Protein AF-A0AAD9GWL4-F1 (afdb_monomer)

InterPro domains:
  IPR026721 Transmembrane protein 18 [PF14770] (23-116)

Radius of gyration: 18.06 Å; Cα contacts (8 Å, |Δi|>4): 70; chains: 1; bounding box: 31×52×41 Å

Foldseek 3Di:
DVVVVVVVVVVVCVVVVVVVVVVVVVDDCVQQLLVVLVVVLVVLLVLLVVCLVPVVSLVVSLVVLVVQLVCLQVCLVVCQVVVVVRGPDRQRDPVSVSSCVRPNVSSVVSSVVSVVD

Structure (mmCIF, N/CA/C/O backbone):
data_AF-A0AAD9GWL4-F1
#
_entry.id   AF-A0AAD9GWL4-F1
#
loop_
_atom_site.group_PDB
_atom_site.id
_atom_site.type_symbol
_atom_site.label_atom_id
_atom_site.label_alt_id
_atom_site.label_comp_id
_atom_site.label_asym_id
_atom_site.label_entity_id
_atom_site.label_seq_id
_atom_site.pdbx_PDB_ins_code
_atom_site.Cartn_x
_atom_site.Cartn_y
_atom_site.Cartn_z
_atom_site.occupancy
_atom_site.B_iso_or_equiv
_atom_site.auth_seq_id
_atom_site.auth_comp_id
_atom_site.auth_asym_id
_atom_site.auth_atom_id
_atom_site.pdbx_PDB_model_num
ATOM 1 N N . MET A 1 1 ? -3.294 36.932 -10.585 1.00 62.69 1 MET A N 1
ATOM 2 C CA . MET A 1 1 ? -2.714 35.710 -9.982 1.00 62.69 1 MET A CA 1
ATOM 3 C C . MET A 1 1 ? -3.569 34.480 -10.296 1.00 62.69 1 MET A C 1
ATOM 5 O O . MET A 1 1 ? -3.007 33.446 -10.626 1.00 62.69 1 MET A O 1
ATOM 9 N N . ASP A 1 2 ? -4.894 34.619 -10.364 1.00 71.88 2 ASP A N 1
ATOM 10 C CA . ASP A 1 2 ? -5.835 33.515 -10.642 1.00 71.88 2 ASP A CA 1
ATOM 11 C C . ASP A 1 2 ? -5.692 32.874 -12.037 1.00 71.88 2 ASP A C 1
ATOM 13 O O . ASP A 1 2 ? -5.798 31.658 -12.189 1.00 71.88 2 ASP A O 1
ATOM 17 N N . HIS A 1 3 ? -5.354 33.657 -13.068 1.00 75.81 3 HIS A N 1
ATOM 18 C CA . HIS A 1 3 ? -5.074 33.111 -14.405 1.00 75.81 3 HIS A CA 1
ATOM 19 C C . HIS A 1 3 ? -3.809 32.243 -14.455 1.00 75.81 3 HIS A C 1
ATOM 21 O O . HIS A 1 3 ? -3.796 31.229 -15.143 1.00 75.81 3 HIS A O 1
ATOM 27 N N . MET A 1 4 ? -2.769 32.595 -13.691 1.00 78.25 4 MET A N 1
ATOM 28 C CA . MET A 1 4 ? -1.544 31.791 -13.597 1.00 78.25 4 MET A CA 1
ATOM 29 C C . MET A 1 4 ? -1.803 30.499 -12.812 1.00 78.25 4 MET A C 1
ATOM 31 O O . MET A 1 4 ? -1.366 29.434 -13.232 1.00 78.25 4 MET A O 1
ATOM 35 N N . ALA A 1 5 ? -2.573 30.572 -11.718 1.00 82.25 5 ALA A N 1
ATOM 36 C CA . ALA A 1 5 ? -2.952 29.400 -10.928 1.00 82.25 5 ALA A CA 1
ATOM 37 C C . ALA A 1 5 ? -3.787 28.398 -11.745 1.00 82.25 5 ALA A C 1
ATOM 39 O O . ALA A 1 5 ? -3.462 27.216 -11.784 1.00 82.25 5 ALA A O 1
ATOM 40 N N . THR A 1 6 ? -4.799 28.872 -12.477 1.00 85.31 6 THR A N 1
ATOM 41 C CA . THR A 1 6 ? -5.655 28.017 -13.326 1.00 85.31 6 THR A CA 1
ATOM 42 C C . THR A 1 6 ? -4.939 27.461 -14.559 1.00 85.31 6 THR A C 1
ATOM 44 O O . THR A 1 6 ? -5.349 26.438 -15.111 1.00 85.31 6 THR A O 1
ATOM 47 N N . GLN A 1 7 ? -3.890 28.132 -15.038 1.00 84.50 7 GLN A N 1
ATOM 48 C CA . GLN A 1 7 ? -3.045 27.630 -16.120 1.00 84.50 7 GLN A CA 1
ATOM 49 C C . GLN A 1 7 ? -2.079 26.561 -15.598 1.00 84.50 7 GLN A C 1
ATOM 51 O O . GLN A 1 7 ? -2.002 25.479 -16.173 1.00 84.50 7 GLN A O 1
ATOM 56 N N . MET A 1 8 ? -1.456 26.804 -14.442 1.00 82.94 8 MET A N 1
ATOM 57 C CA . MET A 1 8 ? -0.596 25.832 -13.768 1.00 82.94 8 MET A CA 1
ATOM 58 C C . MET A 1 8 ? -1.371 24.575 -13.346 1.00 82.94 8 MET A C 1
ATOM 60 O O . MET A 1 8 ? -0.892 23.466 -13.551 1.00 82.94 8 MET A O 1
ATOM 64 N N . GLU A 1 9 ? -2.596 24.713 -12.836 1.00 85.12 9 GLU A N 1
ATOM 65 C CA . GLU A 1 9 ? -3.476 23.581 -12.513 1.00 85.12 9 GLU A CA 1
ATOM 66 C C . GLU A 1 9 ? -3.794 22.728 -13.749 1.00 85.12 9 GLU A C 1
ATOM 68 O O . GLU A 1 9 ? -3.717 21.500 -13.693 1.00 85.12 9 GLU A O 1
ATOM 73 N N . ARG A 1 10 ? -4.111 23.363 -14.885 1.00 85.06 10 ARG A N 1
ATOM 74 C CA . ARG A 1 10 ? -4.387 22.658 -16.145 1.00 85.06 10 ARG A CA 1
ATOM 75 C C . ARG A 1 10 ? -3.162 21.921 -16.673 1.00 85.06 10 ARG A C 1
ATOM 77 O O . ARG A 1 10 ? -3.296 20.768 -17.087 1.00 85.06 10 ARG A O 1
ATOM 84 N N . ASP A 1 11 ? -1.990 22.542 -16.602 1.00 85.38 11 ASP A N 1
ATOM 85 C CA . ASP A 1 11 ? -0.735 21.930 -17.035 1.00 85.38 11 ASP A CA 1
ATOM 86 C C . ASP A 1 11 ? -0.351 20.745 -16.145 1.00 85.38 11 ASP A C 1
ATOM 88 O O . ASP A 1 11 ? -0.020 19.675 -16.657 1.00 85.38 11 ASP A O 1
ATOM 92 N N . LEU A 1 12 ? -0.471 20.883 -14.820 1.00 83.69 12 LEU A N 1
ATOM 93 C CA . LEU A 1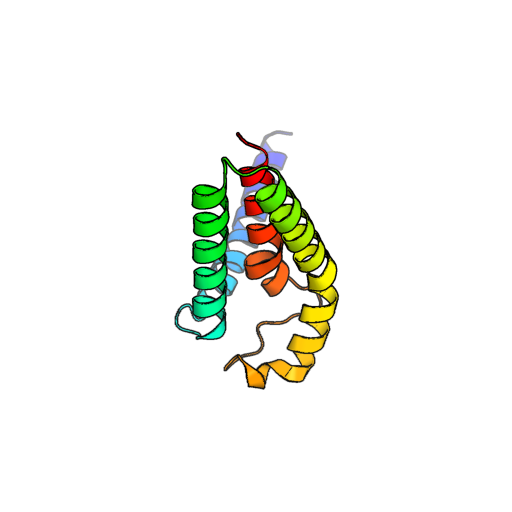 12 ? -0.254 19.781 -13.880 1.00 83.69 12 LEU A CA 1
ATOM 94 C C . LEU A 1 12 ? -1.261 18.656 -14.143 1.00 83.69 12 LEU A C 1
ATOM 96 O O . LEU A 1 12 ? -0.873 17.502 -14.305 1.00 83.69 12 LEU A O 1
ATOM 100 N N . ARG A 1 13 ? -2.552 18.972 -14.268 1.00 80.69 13 ARG A N 1
ATOM 101 C CA . ARG A 1 13 ? -3.597 17.974 -14.523 1.00 80.69 13 ARG A CA 1
ATOM 102 C C . ARG A 1 13 ? -3.350 17.215 -15.822 1.00 80.69 13 ARG A C 1
ATOM 104 O O . ARG A 1 13 ? -3.433 15.992 -15.826 1.00 80.69 13 ARG A O 1
ATOM 111 N N . SER A 1 14 ? -2.996 17.904 -16.903 1.00 84.12 14 SER A N 1
ATOM 112 C CA . SER A 1 14 ? -2.620 17.273 -18.173 1.00 84.12 14 SER A CA 1
ATOM 113 C C . SER A 1 14 ? -1.375 16.392 -18.013 1.00 84.12 14 SER A C 1
ATOM 115 O O . SER A 1 14 ? -1.364 15.228 -18.420 1.00 84.12 14 SER A O 1
ATOM 117 N N . LYS A 1 15 ? -0.344 16.901 -17.328 1.00 80.25 15 LYS A N 1
ATOM 118 C CA . LYS A 1 15 ? 0.931 16.200 -17.165 1.00 80.25 15 LYS A CA 1
ATOM 119 C C . LYS A 1 15 ? 0.860 14.983 -16.236 1.00 80.25 15 LYS A C 1
ATOM 121 O O . LYS A 1 15 ? 1.583 14.026 -16.454 1.00 80.25 15 LYS A O 1
ATOM 126 N N . TYR A 1 16 ? 0.004 14.981 -15.222 1.00 79.19 16 TYR A N 1
ATOM 127 C CA . TYR A 1 16 ? -0.134 13.834 -14.319 1.00 79.19 16 TYR A CA 1
ATOM 128 C C . TYR A 1 16 ? -1.231 12.864 -14.754 1.00 79.19 16 TYR A C 1
ATOM 130 O O . TYR A 1 16 ? -1.085 11.664 -14.541 1.00 79.19 16 TYR A O 1
ATOM 138 N N . SER A 1 17 ? -2.303 13.339 -15.398 1.00 76.31 17 SER A N 1
ATOM 139 C CA . SER A 1 17 ? -3.395 12.456 -15.837 1.00 76.31 17 SER A CA 1
ATOM 140 C C . SER A 1 17 ? -2.916 11.383 -16.811 1.00 76.31 17 SER A C 1
ATOM 142 O O . SER A 1 17 ? -3.235 10.214 -16.615 1.00 76.31 17 SER A O 1
ATOM 144 N N . HIS A 1 18 ? -2.096 11.743 -17.803 1.00 80.38 18 HIS A N 1
ATOM 145 C CA . HIS A 1 18 ? -1.586 10.760 -18.759 1.00 80.38 18 HIS A CA 1
ATOM 146 C C . HIS A 1 18 ? -0.653 9.734 -18.100 1.00 80.38 18 HIS A C 1
ATOM 148 O O . HIS A 1 18 ? -0.744 8.552 -18.417 1.00 80.38 18 HIS A O 1
ATOM 154 N N . LEU A 1 19 ? 0.184 10.156 -17.145 1.00 81.00 19 LEU A N 1
ATOM 155 C CA . LEU A 1 19 ? 1.079 9.258 -16.408 1.00 81.00 19 LEU A CA 1
ATOM 156 C C . LEU A 1 19 ? 0.294 8.241 -15.574 1.00 81.00 19 LEU A C 1
ATOM 158 O O . LEU A 1 19 ? 0.632 7.061 -15.565 1.00 81.00 19 LEU A O 1
ATOM 162 N N . MET A 1 20 ? -0.775 8.683 -14.905 1.00 77.06 20 MET A N 1
ATOM 163 C CA . MET A 1 20 ? -1.621 7.799 -14.098 1.00 77.06 20 MET A CA 1
ATOM 164 C C . MET A 1 20 ? -2.373 6.777 -14.956 1.00 77.06 20 MET A C 1
ATOM 166 O O . MET A 1 20 ? -2.461 5.615 -14.570 1.00 77.06 20 MET A O 1
ATOM 170 N N . ILE A 1 21 ? -2.889 7.192 -16.119 1.00 76.00 21 ILE A N 1
ATOM 171 C CA . ILE A 1 21 ? -3.596 6.297 -17.049 1.00 76.00 21 ILE A CA 1
ATOM 172 C C . ILE A 1 21 ? -2.628 5.262 -17.633 1.00 76.00 21 ILE A C 1
ATOM 174 O O . ILE A 1 21 ? -2.919 4.072 -17.595 1.00 76.00 21 ILE A O 1
ATOM 178 N N . GLN A 1 22 ? -1.447 5.691 -18.086 1.00 78.25 22 GLN A N 1
ATOM 179 C CA . GLN A 1 22 ? -0.422 4.781 -18.609 1.00 78.25 22 GLN A CA 1
ATOM 180 C C . GLN A 1 22 ? 0.046 3.773 -17.557 1.00 78.25 22 GLN A C 1
ATOM 182 O O . GLN A 1 22 ? 0.243 2.601 -17.865 1.00 78.25 22 GLN A O 1
ATOM 187 N N . TRP A 1 23 ? 0.208 4.212 -16.307 1.00 80.31 23 TRP A N 1
ATOM 188 C CA . TRP A 1 23 ? 0.570 3.311 -15.218 1.00 80.31 23 TRP A CA 1
ATOM 189 C C . TRP A 1 23 ? -0.542 2.299 -14.928 1.00 80.31 23 TRP A C 1
ATOM 191 O O . TRP A 1 23 ? -0.260 1.116 -14.775 1.00 80.31 23 TRP A O 1
ATOM 201 N N . TYR A 1 24 ? -1.804 2.738 -14.911 1.00 75.25 24 TYR A N 1
ATOM 202 C CA . TYR A 1 24 ? -2.958 1.857 -14.725 1.00 75.25 24 TYR A CA 1
ATOM 203 C C . TYR A 1 24 ? -3.077 0.798 -15.831 1.00 75.25 24 TYR A C 1
ATOM 205 O O . TYR A 1 24 ? -3.360 -0.359 -15.534 1.00 75.25 24 TYR A O 1
ATOM 213 N N . GLU A 1 25 ? -2.845 1.178 -17.088 1.00 77.38 25 GLU A N 1
ATOM 214 C CA . GLU A 1 25 ? -2.878 0.260 -18.234 1.00 77.38 25 GLU A CA 1
ATOM 215 C C . GLU A 1 25 ? -1.702 -0.724 -18.240 1.00 77.38 25 GLU A C 1
ATOM 217 O O . GLU A 1 25 ? -1.857 -1.865 -18.667 1.00 77.38 25 GLU A O 1
ATOM 222 N N . ALA A 1 26 ? -0.533 -0.311 -17.742 1.00 79.19 26 ALA A N 1
ATOM 223 C CA . ALA A 1 26 ? 0.624 -1.195 -17.599 1.00 79.19 26 ALA A CA 1
ATOM 224 C C . ALA A 1 26 ? 0.432 -2.252 -16.496 1.00 79.19 26 ALA A C 1
ATOM 226 O O . ALA A 1 26 ? 1.101 -3.291 -16.487 1.00 79.19 26 ALA A O 1
ATOM 227 N N . VAL A 1 27 ? -0.470 -1.991 -15.549 1.00 84.12 27 VAL A N 1
ATOM 228 C CA . VAL A 1 27 ? -0.803 -2.922 -14.477 1.00 84.12 27 VAL A CA 1
ATOM 229 C C . VAL A 1 27 ? -1.755 -3.989 -15.011 1.00 84.12 27 VAL A C 1
ATOM 231 O O . VAL A 1 27 ? -2.933 -3.734 -15.243 1.00 84.12 27 VAL A O 1
ATOM 234 N N . ASP A 1 28 ? -1.258 -5.217 -15.153 1.00 87.38 28 ASP A N 1
ATOM 235 C CA . ASP A 1 28 ? -2.128 -6.360 -15.438 1.00 87.38 28 ASP A CA 1
ATOM 236 C C . ASP A 1 28 ? -2.944 -6.741 -14.191 1.00 87.38 28 ASP A C 1
ATOM 238 O O . ASP A 1 28 ? -2.422 -7.289 -13.222 1.00 87.38 28 ASP A O 1
ATOM 242 N N . TRP A 1 29 ? -4.242 -6.445 -14.215 1.00 87.50 29 TRP A N 1
ATOM 243 C CA . TRP A 1 29 ? -5.178 -6.717 -13.119 1.00 87.50 29 TRP A CA 1
ATOM 244 C C . TRP A 1 29 ? -5.500 -8.205 -12.9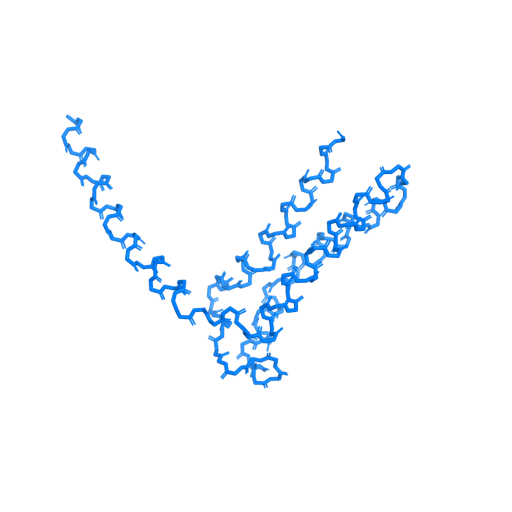35 1.00 87.50 29 TRP A C 1
ATOM 246 O O . TRP A 1 29 ? -6.064 -8.580 -11.906 1.00 87.50 29 TRP A O 1
ATOM 256 N N . THR A 1 30 ? -5.152 -9.053 -13.907 1.00 89.50 30 THR A N 1
ATOM 257 C CA . THR A 1 30 ? -5.314 -10.512 -13.824 1.00 89.50 30 THR A CA 1
ATOM 258 C C . THR A 1 30 ? -4.090 -11.206 -13.227 1.00 89.50 30 THR A C 1
ATOM 260 O O . THR A 1 30 ? -4.149 -12.394 -12.905 1.00 89.50 30 THR A O 1
ATOM 263 N N . GLU A 1 31 ? -3.004 -10.457 -13.019 1.00 92.00 31 GLU A N 1
ATOM 264 C CA . GLU A 1 31 ? -1.758 -10.961 -12.465 1.00 92.00 31 GLU A CA 1
ATOM 265 C C . GLU A 1 31 ? -1.989 -11.607 -11.082 1.00 92.00 31 GLU A C 1
ATOM 267 O O . GLU A 1 31 ? -2.492 -10.943 -10.163 1.00 92.00 31 GLU A O 1
ATOM 272 N N . PRO A 1 32 ? -1.563 -12.869 -10.869 1.00 93.12 32 PRO A N 1
ATOM 273 C CA . PRO A 1 32 ? -1.775 -13.574 -9.604 1.00 93.12 32 PRO A CA 1
ATOM 274 C C . PRO A 1 32 ? -1.241 -12.825 -8.377 1.00 93.12 32 PRO A C 1
ATOM 276 O O . PRO A 1 32 ? -1.864 -12.871 -7.316 1.00 93.12 32 PRO A O 1
ATOM 279 N N . LEU A 1 33 ? -0.124 -12.099 -8.519 1.00 94.44 33 LEU A N 1
ATOM 280 C CA . LEU A 1 33 ? 0.426 -11.240 -7.468 1.00 94.44 33 LEU A CA 1
ATOM 281 C C . LEU A 1 33 ? -0.584 -10.181 -7.021 1.00 94.44 33 LEU A C 1
ATOM 283 O O . LEU A 1 33 ? -0.813 -10.016 -5.825 1.00 94.44 33 LEU A O 1
ATOM 287 N N . ILE A 1 34 ? -1.177 -9.461 -7.974 1.00 94.50 34 ILE A N 1
ATOM 288 C CA . ILE A 1 34 ? -2.071 -8.335 -7.690 1.00 94.50 34 ILE A CA 1
ATOM 289 C C . ILE A 1 34 ? -3.386 -8.850 -7.123 1.00 94.50 34 ILE A C 1
ATOM 291 O O . ILE A 1 34 ? -3.844 -8.351 -6.096 1.00 94.50 34 ILE A O 1
ATOM 295 N N . VAL A 1 35 ? -3.952 -9.899 -7.723 1.00 95.25 35 VAL A N 1
ATOM 296 C CA . VAL A 1 35 ? -5.165 -10.548 -7.210 1.00 95.25 35 VAL A CA 1
ATOM 297 C C . VAL A 1 35 ? -4.939 -11.083 -5.794 1.00 95.25 35 VAL A C 1
ATOM 299 O O . VAL A 1 35 ? -5.774 -10.866 -4.912 1.00 95.25 35 VAL A O 1
ATOM 302 N N . GLY A 1 36 ? -3.801 -11.736 -5.545 1.00 96.25 36 GLY A N 1
ATOM 303 C CA . GLY A 1 36 ? -3.422 -12.229 -4.222 1.00 96.25 36 GLY A CA 1
ATOM 304 C C . GLY A 1 36 ? -3.287 -11.102 -3.200 1.00 96.25 36 GLY A C 1
ATOM 305 O O . GLY A 1 36 ? -3.796 -11.212 -2.085 1.00 96.25 36 GLY A O 1
ATOM 306 N N . LEU A 1 37 ? -2.678 -9.987 -3.597 1.00 96.44 37 LEU A N 1
ATOM 307 C CA . LEU A 1 37 ? -2.484 -8.824 -2.741 1.00 96.44 37 LEU A CA 1
ATOM 308 C C . LEU A 1 37 ? -3.812 -8.124 -2.422 1.00 96.44 37 LEU A C 1
ATOM 310 O O . LEU A 1 37 ? -4.081 -7.828 -1.261 1.00 96.44 37 LEU A O 1
ATOM 314 N N . LEU A 1 38 ? -4.699 -7.934 -3.401 1.00 96.19 38 LEU A N 1
ATOM 315 C CA . LEU A 1 38 ? -6.051 -7.411 -3.1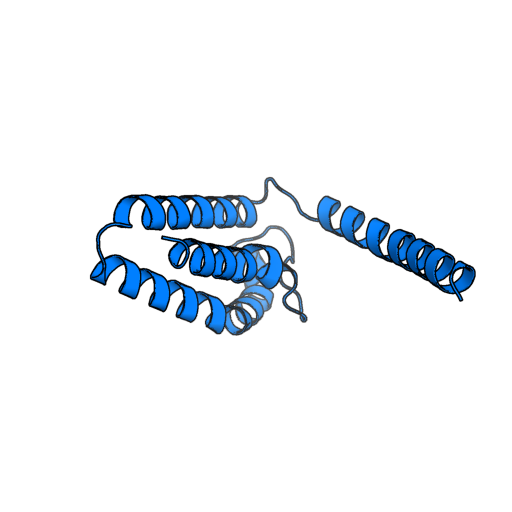67 1.00 96.19 38 LEU A CA 1
ATOM 316 C C . LEU A 1 38 ? -6.864 -8.336 -2.252 1.00 96.19 38 LEU A C 1
ATOM 318 O O . LEU A 1 38 ? -7.491 -7.874 -1.297 1.00 96.19 38 LEU A O 1
ATOM 322 N N . SER A 1 39 ? -6.798 -9.647 -2.491 1.00 97.50 39 SER A N 1
ATOM 323 C CA . SER A 1 39 ? -7.473 -10.655 -1.666 1.00 97.50 39 SER A CA 1
ATOM 324 C C . SER A 1 39 ? -6.972 -10.631 -0.220 1.00 97.50 39 SER A C 1
ATOM 326 O O . SER A 1 39 ? -7.776 -10.669 0.711 1.00 97.50 39 SER A O 1
ATOM 328 N N . PHE A 1 40 ? -5.658 -10.491 -0.014 1.00 97.94 40 PHE A N 1
ATOM 329 C CA . PHE A 1 40 ? -5.057 -10.314 1.309 1.00 97.94 40 PHE A CA 1
ATOM 330 C C . PHE A 1 40 ? -5.662 -9.116 2.058 1.00 97.94 40 PHE A C 1
ATOM 332 O O . PHE A 1 40 ? -6.041 -9.260 3.221 1.00 97.94 40 PHE A O 1
ATOM 339 N N . HIS A 1 41 ? -5.836 -7.966 1.400 1.00 97.94 41 HIS A N 1
ATOM 340 C CA . HIS A 1 41 ? -6.435 -6.784 2.031 1.00 97.94 41 HIS A CA 1
ATOM 341 C C . HIS A 1 41 ? -7.910 -6.989 2.386 1.00 97.94 41 HIS A C 1
ATOM 343 O O . HIS A 1 41 ? -8.337 -6.588 3.469 1.00 97.94 41 HIS A O 1
ATOM 349 N N . VAL A 1 42 ? -8.685 -7.657 1.526 1.00 98.00 42 VAL A N 1
ATOM 350 C CA . VAL A 1 42 ? -10.084 -8.010 1.822 1.00 98.00 42 VAL A CA 1
ATOM 351 C C . VAL A 1 42 ? -10.165 -8.918 3.051 1.00 98.00 42 VAL A C 1
ATOM 353 O O . VAL A 1 42 ? -10.964 -8.665 3.953 1.00 98.00 42 VAL A O 1
ATOM 356 N N . VAL A 1 43 ? -9.308 -9.940 3.131 1.00 98.31 43 VAL A N 1
ATOM 357 C CA . VAL A 1 43 ? -9.244 -10.854 4.283 1.00 98.31 43 VAL A CA 1
ATOM 358 C C . VAL A 1 43 ? -8.808 -10.122 5.554 1.00 98.31 43 VAL A C 1
ATOM 360 O O . VAL A 1 43 ? -9.399 -10.340 6.615 1.00 98.31 43 VAL A O 1
ATOM 363 N N . LEU A 1 44 ? -7.818 -9.229 5.467 1.00 97.69 44 LEU A N 1
ATOM 364 C CA . LEU A 1 44 ? -7.373 -8.411 6.595 1.00 97.69 44 LEU A CA 1
ATOM 365 C C . LEU A 1 44 ? -8.513 -7.528 7.117 1.00 97.69 44 LEU A C 1
ATOM 367 O O . LEU A 1 44 ? -8.805 -7.554 8.312 1.00 97.69 44 LEU A O 1
ATOM 371 N N . LEU A 1 45 ? -9.203 -6.804 6.233 1.00 96.69 45 LEU A N 1
ATOM 372 C CA . LEU A 1 45 ? -10.344 -5.958 6.593 1.00 96.69 45 LEU A CA 1
ATOM 373 C C . LEU A 1 45 ? -11.496 -6.766 7.198 1.00 96.69 45 LEU A C 1
ATOM 375 O O . LEU A 1 45 ? -12.046 -6.373 8.228 1.00 96.69 45 LEU A O 1
ATOM 379 N N . ALA A 1 46 ? -11.831 -7.921 6.619 1.00 97.25 46 ALA A N 1
ATOM 380 C CA . ALA A 1 46 ? -12.836 -8.817 7.181 1.00 97.25 46 ALA A CA 1
ATOM 381 C C . ALA A 1 46 ? -12.434 -9.297 8.585 1.00 97.25 46 ALA A C 1
ATOM 383 O O . ALA A 1 46 ? -13.251 -9.292 9.505 1.00 97.25 46 ALA A O 1
ATOM 384 N N . THR A 1 47 ? -11.160 -9.642 8.784 1.00 97.06 47 THR A N 1
ATOM 385 C CA . THR A 1 47 ? -10.623 -10.053 10.089 1.00 97.06 47 THR A CA 1
ATOM 386 C C . THR A 1 47 ? -10.712 -8.920 11.111 1.00 97.06 47 THR A C 1
ATOM 388 O O . THR A 1 47 ? -11.170 -9.143 12.237 1.00 97.06 47 THR A O 1
ATOM 391 N N . LEU A 1 48 ? -10.338 -7.695 10.727 1.00 96.56 48 LEU A N 1
ATOM 392 C CA . LEU A 1 48 ? -10.463 -6.502 11.568 1.00 96.56 48 LEU A CA 1
ATOM 393 C C . LEU A 1 48 ? -11.924 -6.259 11.965 1.00 96.56 48 LEU A C 1
ATOM 395 O O . LEU A 1 48 ? -12.213 -6.085 13.148 1.00 96.56 48 LEU A O 1
ATOM 399 N N . TRP A 1 49 ? -12.855 -6.336 11.012 1.00 95.75 49 TRP A N 1
ATOM 400 C CA . TRP A 1 49 ? -14.285 -6.159 11.266 1.00 95.75 49 TRP A CA 1
ATOM 401 C C . TRP A 1 49 ? -14.856 -7.223 12.211 1.00 95.75 49 TRP A C 1
ATOM 403 O O . TRP A 1 49 ? -15.522 -6.900 13.197 1.00 95.75 49 TRP A O 1
ATOM 413 N N . LEU A 1 50 ? -14.583 -8.503 11.942 1.00 96.62 50 LEU A N 1
ATOM 414 C CA . LEU A 1 50 ? -15.106 -9.628 12.724 1.00 96.62 50 LEU A CA 1
ATOM 415 C C . LEU A 1 50 ? -14.554 -9.647 14.154 1.00 96.62 50 LEU A C 1
ATOM 417 O O . LEU A 1 50 ? -15.251 -10.043 15.090 1.00 96.62 50 LEU A O 1
ATOM 421 N N . THR A 1 51 ? -13.317 -9.188 14.346 1.00 96.25 51 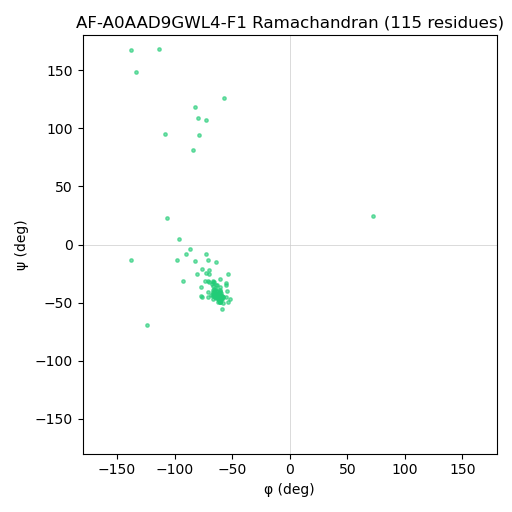THR A N 1
ATOM 422 C CA . THR A 1 51 ? -12.656 -9.173 15.658 1.00 96.25 51 THR A CA 1
ATOM 423 C C . THR A 1 51 ? -12.766 -7.831 16.387 1.00 96.25 51 THR A C 1
ATOM 425 O O . THR A 1 51 ? -12.226 -7.712 17.485 1.00 96.25 51 THR A O 1
ATOM 428 N N . ARG A 1 52 ? -13.507 -6.842 15.858 1.00 94.81 52 ARG A N 1
ATOM 429 C CA . ARG A 1 52 ? -13.567 -5.454 16.376 1.00 94.81 52 ARG A CA 1
ATOM 430 C C . ARG A 1 52 ? -13.914 -5.308 17.861 1.00 94.81 52 ARG A C 1
ATOM 432 O O . ARG A 1 52 ? -13.535 -4.336 18.499 1.00 94.81 52 ARG A O 1
ATOM 439 N N . LYS A 1 53 ? -14.619 -6.285 18.442 1.00 94.56 53 LYS A N 1
ATOM 440 C CA . LYS A 1 53 ? -14.992 -6.293 19.870 1.00 94.56 53 LYS A CA 1
ATOM 441 C C . LYS A 1 53 ? -13.919 -6.898 20.792 1.00 94.56 53 LYS A C 1
ATOM 443 O O . LYS A 1 53 ? -14.108 -6.921 22.003 1.00 94.56 53 LYS A O 1
ATOM 448 N N . ARG A 1 54 ? -12.818 -7.427 20.246 1.00 95.75 54 ARG A N 1
ATOM 449 C CA . ARG A 1 54 ? -11.761 -8.135 20.987 1.00 95.75 54 ARG A CA 1
ATOM 450 C C . ARG A 1 54 ? -10.493 -7.285 21.062 1.00 95.75 54 ARG A C 1
ATOM 452 O O . ARG A 1 54 ? -9.656 -7.343 20.166 1.00 95.75 54 ARG A O 1
ATOM 459 N N . LEU A 1 55 ? -10.329 -6.537 22.156 1.00 94.12 55 LEU A N 1
ATOM 460 C CA . LEU A 1 55 ? -9.237 -5.567 22.327 1.00 94.12 55 LEU A CA 1
ATOM 461 C C . LEU A 1 55 ? -7.839 -6.166 22.105 1.00 94.12 55 LEU A C 1
ATOM 463 O O . LEU A 1 55 ? -7.058 -5.611 21.341 1.00 94.12 55 LEU A O 1
ATOM 467 N N . TYR A 1 56 ? -7.525 -7.305 22.729 1.00 96.88 56 TYR A N 1
ATOM 468 C CA . TYR A 1 56 ? -6.199 -7.923 22.600 1.00 96.88 56 TYR A CA 1
ATOM 469 C C . TYR A 1 56 ? -5.903 -8.390 21.170 1.00 96.88 56 TYR A C 1
ATOM 471 O O . TYR A 1 56 ? -4.795 -8.201 20.675 1.00 96.88 56 TYR A O 1
ATOM 479 N N . THR A 1 57 ? -6.901 -8.952 20.479 1.00 96.50 57 THR A N 1
ATOM 480 C CA . THR A 1 57 ? -6.771 -9.351 19.070 1.00 96.50 57 THR A CA 1
ATOM 481 C C . THR A 1 57 ? -6.545 -8.135 18.179 1.00 96.50 57 THR A C 1
ATOM 483 O O . THR A 1 57 ? -5.669 -8.155 17.325 1.00 96.50 57 THR A O 1
ATOM 486 N N . GLN A 1 58 ? -7.294 -7.059 18.411 1.00 96.81 58 GLN A N 1
ATOM 487 C CA . GLN A 1 58 ? -7.145 -5.800 17.687 1.00 96.81 58 GLN A CA 1
ATOM 488 C C . GLN A 1 58 ? -5.755 -5.194 17.909 1.00 96.81 58 GLN A C 1
ATOM 490 O O . GLN A 1 58 ? -5.079 -4.845 16.947 1.00 96.81 58 GLN A O 1
ATOM 495 N N . PHE A 1 59 ? -5.273 -5.150 19.150 1.00 96.25 59 PHE A N 1
ATOM 496 C CA . PHE A 1 59 ? -3.920 -4.684 19.443 1.00 96.25 59 PHE A CA 1
ATOM 497 C C . PHE A 1 59 ? -2.852 -5.503 18.700 1.00 96.25 59 PHE A C 1
ATOM 499 O O . PHE A 1 59 ? -1.968 -4.929 18.069 1.00 96.25 59 PHE A O 1
ATOM 506 N N . ALA A 1 60 ? -2.969 -6.835 18.699 1.00 97.62 60 ALA A N 1
ATOM 507 C CA . ALA A 1 60 ? -2.048 -7.700 17.963 1.00 97.62 60 ALA A CA 1
ATOM 508 C C . ALA A 1 60 ? -2.083 -7.442 16.443 1.00 97.62 60 ALA A C 1
ATOM 510 O O . ALA A 1 60 ? -1.030 -7.346 15.816 1.00 97.62 60 ALA A O 1
ATOM 511 N N . LEU A 1 61 ? -3.275 -7.279 15.857 1.00 97.38 61 LEU A N 1
ATOM 512 C CA . LEU A 1 61 ? -3.441 -6.952 14.435 1.00 97.38 61 LEU A CA 1
ATOM 513 C C . LEU A 1 61 ? -2.855 -5.578 14.087 1.00 97.38 61 LEU A C 1
ATOM 515 O O . LEU A 1 61 ? -2.222 -5.436 13.047 1.00 97.38 61 LEU A O 1
ATOM 519 N N . PHE A 1 62 ? -2.996 -4.590 14.969 1.00 96.81 62 PHE A N 1
ATOM 520 C CA . PHE A 1 62 ? -2.424 -3.261 14.767 1.00 96.81 62 PHE A C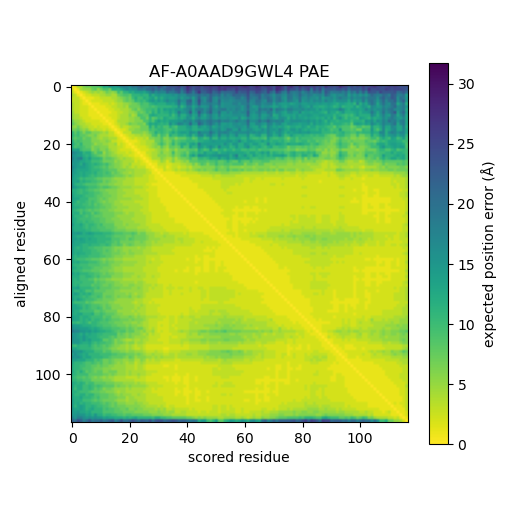A 1
ATOM 521 C C . PHE A 1 62 ? -0.892 -3.302 14.740 1.00 96.81 62 PHE A C 1
ATOM 523 O O . PHE A 1 62 ? -0.263 -2.756 13.834 1.00 96.81 62 PHE A O 1
ATOM 530 N N . VAL A 1 63 ? -0.283 -4.013 15.695 1.00 97.62 63 VAL A N 1
ATOM 531 C CA . VAL A 1 63 ? 1.172 -4.229 15.718 1.00 97.62 63 VAL A CA 1
ATOM 532 C C . VAL A 1 63 ? 1.626 -4.974 14.460 1.00 97.62 63 VAL A C 1
ATOM 534 O O . VAL A 1 63 ? 2.631 -4.596 13.861 1.00 97.62 63 VAL A O 1
ATOM 537 N N . LEU A 1 64 ? 0.870 -5.980 14.009 1.00 97.81 64 LEU A N 1
ATOM 538 C CA . LEU A 1 64 ? 1.151 -6.699 12.764 1.00 97.81 64 LEU A CA 1
ATOM 539 C C . LEU A 1 64 ? 1.140 -5.772 11.541 1.00 97.81 64 LEU A C 1
ATOM 541 O O . LEU A 1 64 ? 2.081 -5.810 10.752 1.00 97.81 64 LEU A O 1
ATOM 545 N N . ILE A 1 65 ? 0.123 -4.917 11.412 1.00 97.88 65 ILE A N 1
ATOM 546 C CA . ILE A 1 65 ? 0.013 -3.932 10.326 1.00 97.88 65 ILE A CA 1
ATOM 547 C C . ILE A 1 65 ? 1.219 -2.988 10.327 1.00 97.88 65 ILE A C 1
ATOM 549 O O . ILE A 1 65 ? 1.807 -2.756 9.272 1.00 97.88 65 ILE A O 1
ATOM 553 N N . ILE A 1 66 ? 1.634 -2.487 11.496 1.00 97.44 66 ILE A N 1
ATOM 554 C CA . ILE A 1 66 ? 2.821 -1.626 11.612 1.00 97.44 66 ILE A CA 1
ATOM 555 C C . ILE A 1 66 ? 4.082 -2.371 11.168 1.00 97.44 66 ILE A C 1
ATOM 557 O O . ILE A 1 66 ? 4.852 -1.839 10.370 1.00 97.44 66 ILE A O 1
ATOM 561 N N . MET A 1 67 ? 4.298 -3.601 11.647 1.00 98.19 67 MET A N 1
ATOM 562 C CA . MET A 1 67 ? 5.466 -4.399 11.256 1.00 98.19 67 MET A CA 1
ATOM 563 C C . MET A 1 67 ? 5.506 -4.627 9.741 1.00 98.19 67 MET A C 1
ATOM 565 O O . MET A 1 67 ? 6.548 -4.437 9.114 1.00 98.19 67 MET A O 1
ATOM 569 N N . MET A 1 68 ? 4.364 -4.969 9.140 1.00 97.81 68 MET A N 1
ATOM 570 C CA . MET A 1 68 ? 4.230 -5.124 7.692 1.00 97.81 68 MET A CA 1
ATOM 571 C C . MET A 1 68 ? 4.552 -3.818 6.956 1.00 97.81 68 MET A C 1
ATOM 573 O O . MET A 1 68 ? 5.390 -3.827 6.054 1.00 97.81 68 MET A O 1
ATOM 577 N N . ALA A 1 69 ? 3.968 -2.694 7.382 1.00 97.06 69 ALA A N 1
ATOM 578 C CA . ALA A 1 69 ? 4.180 -1.388 6.764 1.00 97.06 69 ALA A CA 1
ATOM 579 C C . ALA A 1 69 ? 5.652 -0.946 6.825 1.00 97.06 69 ALA A C 1
ATOM 581 O O . ALA A 1 69 ? 6.200 -0.517 5.811 1.00 97.06 69 ALA A O 1
ATOM 582 N N . VAL A 1 70 ? 6.327 -1.121 7.965 1.00 96.94 70 VAL A N 1
ATOM 583 C CA . VAL A 1 70 ? 7.755 -0.785 8.116 1.00 96.94 70 VAL A CA 1
ATOM 584 C C . VAL A 1 70 ? 8.646 -1.715 7.282 1.00 96.94 70 VAL A C 1
ATOM 586 O O . VAL A 1 70 ? 9.649 -1.276 6.724 1.00 96.94 70 VAL A O 1
ATOM 589 N N . SER A 1 71 ? 8.267 -2.987 7.119 1.00 97.25 71 SER A N 1
ATOM 590 C CA . SER A 1 71 ? 9.020 -3.947 6.296 1.00 97.25 71 SER A CA 1
ATOM 591 C C . SER A 1 71 ? 8.903 -3.724 4.780 1.00 97.25 71 SER A C 1
ATOM 593 O O . SER A 1 71 ? 9.638 -4.351 4.015 1.00 97.25 71 SER A O 1
ATOM 595 N N . THR A 1 72 ? 8.020 -2.824 4.331 1.00 97.19 72 THR A N 1
ATOM 596 C CA . THR A 1 72 ? 7.704 -2.582 2.911 1.00 97.19 72 THR A CA 1
ATOM 597 C C . THR A 1 72 ? 8.942 -2.339 2.055 1.00 97.19 72 THR A C 1
ATOM 599 O O . THR A 1 72 ? 9.070 -2.935 0.988 1.00 97.19 72 THR A O 1
ATOM 602 N N . GLU A 1 73 ? 9.876 -1.493 2.498 1.00 96.50 73 GLU A N 1
ATOM 603 C CA . GLU A 1 73 ? 11.068 -1.164 1.706 1.00 96.50 73 GLU A CA 1
ATOM 604 C C . GLU A 1 73 ? 11.994 -2.379 1.540 1.00 96.50 73 GLU A C 1
ATOM 606 O O . GLU A 1 73 ? 12.498 -2.644 0.446 1.00 96.50 73 GLU A O 1
ATOM 611 N N . ALA A 1 74 ? 12.190 -3.149 2.614 1.00 97.06 74 ALA A N 1
ATOM 612 C CA . ALA A 1 74 ? 13.001 -4.362 2.586 1.00 97.06 74 ALA A CA 1
ATOM 613 C C . ALA A 1 74 ? 12.375 -5.425 1.671 1.00 97.06 74 ALA A C 1
ATOM 615 O O . ALA A 1 74 ? 13.069 -6.005 0.832 1.00 97.06 74 ALA A O 1
ATOM 616 N N . LEU A 1 75 ? 11.055 -5.619 1.776 1.00 96.81 75 LEU A N 1
ATOM 617 C CA . LEU A 1 75 ? 10.299 -6.505 0.894 1.00 96.81 75 LEU A CA 1
ATOM 618 C C . LEU A 1 75 ? 10.391 -6.052 -0.563 1.00 96.81 75 LEU A C 1
ATOM 620 O O . LEU A 1 75 ? 10.658 -6.879 -1.427 1.00 96.81 75 LEU A O 1
ATOM 624 N N . ASN A 1 76 ? 10.258 -4.752 -0.841 1.00 97.25 76 ASN A N 1
ATOM 625 C CA . ASN A 1 76 ? 10.377 -4.202 -2.191 1.00 97.25 76 ASN A CA 1
ATOM 626 C C . ASN A 1 76 ? 11.760 -4.474 -2.803 1.00 97.25 76 ASN A C 1
ATOM 628 O O . ASN A 1 76 ? 11.855 -4.930 -3.940 1.00 97.25 76 ASN A O 1
ATOM 632 N N . LYS A 1 77 ? 12.843 -4.241 -2.046 1.00 97.06 77 LYS A N 1
ATOM 633 C CA . LYS A 1 77 ? 14.218 -4.510 -2.504 1.00 97.06 77 LYS A CA 1
ATOM 634 C C . LYS A 1 77 ? 14.425 -5.988 -2.821 1.00 97.06 77 LYS A C 1
ATOM 636 O O . LYS A 1 77 ? 14.966 -6.321 -3.874 1.00 97.06 77 LYS A O 1
ATOM 641 N N . TRP A 1 78 ? 13.971 -6.869 -1.933 1.00 97.06 78 TRP A N 1
ATOM 642 C CA . TRP A 1 78 ? 14.068 -8.310 -2.145 1.00 97.06 78 TRP A CA 1
ATOM 643 C C . TRP A 1 78 ? 13.229 -8.764 -3.346 1.00 97.06 78 TRP A C 1
ATOM 645 O O . TRP A 1 78 ? 13.716 -9.501 -4.207 1.00 97.06 78 TRP A O 1
ATOM 655 N N . ALA A 1 79 ? 11.996 -8.273 -3.451 1.00 95.19 79 ALA A N 1
ATOM 656 C CA . ALA A 1 79 ? 11.077 -8.610 -4.523 1.00 95.19 79 ALA A CA 1
ATOM 657 C C . ALA A 1 79 ? 11.549 -8.084 -5.888 1.00 95.19 79 ALA A C 1
ATOM 659 O O . ALA A 1 79 ? 11.381 -8.758 -6.899 1.00 95.19 79 ALA A O 1
ATOM 660 N N . ARG A 1 80 ? 12.243 -6.944 -5.937 1.00 95.69 80 ARG A N 1
ATOM 661 C CA . ARG A 1 80 ? 12.863 -6.441 -7.171 1.00 95.69 80 ARG A CA 1
ATOM 662 C C . ARG A 1 80 ? 13.904 -7.396 -7.746 1.00 95.69 80 ARG A C 1
ATOM 664 O O . ARG A 1 80 ? 13.999 -7.525 -8.962 1.00 95.69 80 ARG A O 1
ATOM 671 N N . VAL A 1 81 ? 14.674 -8.076 -6.898 1.00 96.56 81 VAL A N 1
ATOM 672 C CA . VAL A 1 81 ? 15.662 -9.075 -7.343 1.00 96.56 81 VAL A CA 1
ATOM 673 C C . VAL A 1 81 ? 14.974 -10.387 -7.728 1.00 96.56 81 VAL A C 1
ATOM 675 O O . VAL A 1 81 ? 15.355 -11.023 -8.708 1.00 96.56 81 VAL A O 1
ATOM 678 N N . ASN A 1 82 ? 13.920 -10.759 -7.000 1.00 95.81 82 ASN A N 1
ATOM 679 C CA . ASN A 1 82 ? 13.263 -12.064 -7.103 1.00 95.81 82 ASN A CA 1
ATOM 680 C C . ASN A 1 82 ? 11.901 -12.024 -7.815 1.00 95.81 82 ASN A C 1
ATOM 682 O O . ASN A 1 82 ? 11.084 -12.922 -7.628 1.00 95.81 82 ASN A O 1
ATOM 686 N N . TRP A 1 83 ? 11.649 -11.007 -8.644 1.00 93.44 83 TRP A N 1
ATOM 687 C CA . TRP A 1 83 ? 10.312 -10.713 -9.177 1.00 93.44 83 TRP A CA 1
ATOM 688 C C . TRP A 1 83 ? 9.651 -11.884 -9.915 1.00 93.44 83 TRP A C 1
ATOM 690 O O . TRP A 1 83 ? 8.443 -12.080 -9.820 1.00 93.44 83 TRP A O 1
ATOM 700 N N . ARG A 1 84 ? 10.458 -12.717 -10.583 1.00 94.50 84 ARG A N 1
ATOM 701 C CA . ARG A 1 84 ? 10.004 -13.896 -11.338 1.00 94.50 84 ARG A CA 1
ATOM 702 C C . ARG A 1 84 ? 9.365 -14.986 -10.478 1.00 94.50 84 ARG A C 1
ATOM 704 O O . ARG A 1 84 ? 8.746 -15.885 -11.031 1.00 94.50 84 ARG A O 1
ATOM 711 N N . LEU A 1 85 ? 9.543 -14.948 -9.156 1.00 92.88 85 LEU A N 1
ATOM 712 C CA . LEU A 1 85 ? 8.934 -15.929 -8.255 1.00 92.88 85 LEU A CA 1
ATOM 713 C C . LEU A 1 85 ? 7.422 -15.731 -8.104 1.00 92.88 85 LEU A C 1
ATOM 715 O O . LEU A 1 85 ? 6.725 -16.675 -7.747 1.00 92.88 85 LEU A O 1
ATOM 719 N N . PHE A 1 86 ? 6.921 -14.519 -8.340 1.00 89.25 86 PHE A N 1
ATOM 720 C CA . PHE A 1 86 ? 5.524 -14.167 -8.069 1.00 89.25 86 PHE A CA 1
ATOM 721 C C . PHE A 1 86 ? 4.871 -13.324 -9.168 1.00 89.25 86 PHE A C 1
ATOM 723 O O . PHE A 1 86 ? 3.652 -13.199 -9.156 1.00 89.25 86 PHE A O 1
ATOM 730 N N . ALA A 1 87 ? 5.639 -12.766 -10.108 1.00 91.75 87 ALA A N 1
ATOM 731 C CA . ALA A 1 87 ? 5.119 -11.952 -11.198 1.00 91.75 87 ALA A CA 1
ATOM 732 C C . ALA A 1 87 ? 5.712 -12.339 -12.561 1.00 91.75 87 ALA A C 1
ATOM 734 O O . ALA A 1 87 ? 6.874 -12.732 -12.685 1.00 91.75 87 ALA A O 1
ATOM 735 N N . THR A 1 88 ? 4.902 -12.166 -13.595 1.00 92.12 88 THR A N 1
ATOM 736 C CA . THR A 1 88 ? 5.228 -12.256 -15.016 1.00 92.12 88 THR A CA 1
ATOM 737 C C . THR A 1 88 ? 5.992 -11.020 -15.503 1.00 92.12 88 THR A C 1
ATOM 739 O O . THR A 1 88 ? 6.744 -11.109 -16.476 1.00 92.12 88 THR A O 1
ATOM 742 N N . GLN A 1 89 ? 5.893 -9.895 -14.780 1.00 90.81 89 GLN A N 1
ATOM 743 C CA . GLN A 1 89 ? 6.590 -8.643 -15.083 1.00 90.81 89 GLN A CA 1
ATOM 744 C C . GLN A 1 89 ? 7.186 -7.930 -13.854 1.00 90.81 89 GLN A C 1
ATOM 746 O O . GLN A 1 89 ? 6.937 -8.270 -12.696 1.00 90.81 89 GLN A O 1
ATOM 751 N N . ARG A 1 90 ? 8.044 -6.932 -14.108 1.00 91.25 90 ARG A N 1
ATOM 752 C CA . ARG A 1 90 ? 8.790 -6.194 -13.074 1.00 91.25 90 ARG A CA 1
ATOM 753 C C . ARG A 1 90 ? 7.965 -5.053 -12.479 1.00 91.25 90 ARG A C 1
ATOM 755 O O . ARG A 1 90 ? 8.159 -3.899 -12.840 1.00 91.25 90 ARG A O 1
ATOM 762 N N . TYR A 1 91 ? 7.096 -5.376 -11.529 1.00 92.44 91 TYR A N 1
ATOM 763 C CA . TYR A 1 91 ? 6.321 -4.368 -10.795 1.00 92.44 91 TYR A CA 1
ATOM 764 C C . TYR A 1 91 ? 7.139 -3.575 -9.767 1.00 92.44 91 TYR A C 1
ATOM 766 O O . TYR A 1 91 ? 6.845 -2.417 -9.498 1.00 92.44 91 TYR A O 1
ATOM 774 N N . PHE A 1 92 ? 8.154 -4.199 -9.171 1.00 94.50 92 PHE A N 1
ATOM 775 C CA . PHE A 1 92 ? 8.899 -3.640 -8.044 1.00 94.50 92 PHE A CA 1
ATOM 776 C C . PHE A 1 92 ? 9.968 -2.662 -8.530 1.00 94.50 92 PHE A C 1
ATOM 778 O O . PHE A 1 92 ? 10.900 -3.047 -9.238 1.00 94.50 92 PHE A O 1
ATOM 785 N N . ASP A 1 93 ? 9.855 -1.407 -8.112 1.00 92.31 93 ASP A N 1
ATOM 786 C CA . ASP A 1 93 ? 10.673 -0.291 -8.583 1.00 92.31 93 ASP A CA 1
ATOM 787 C C . ASP A 1 93 ? 11.595 0.274 -7.490 1.00 92.31 93 ASP A C 1
ATOM 789 O O . ASP A 1 93 ? 11.483 -0.081 -6.312 1.00 92.31 93 ASP A O 1
ATOM 793 N N . GLU A 1 94 ? 12.552 1.124 -7.880 1.00 93.31 94 GLU A N 1
ATOM 794 C CA . GLU A 1 94 ? 13.509 1.775 -6.970 1.00 93.31 94 GLU A CA 1
ATOM 795 C C . GLU A 1 94 ? 12.848 2.651 -5.919 1.00 93.31 94 GLU A C 1
ATOM 797 O O . GLU A 1 94 ? 13.249 2.610 -4.755 1.00 93.31 94 GLU A O 1
ATOM 802 N N . GLN A 1 95 ? 11.805 3.362 -6.327 1.00 92.62 95 GLN A N 1
ATOM 803 C CA . GLN A 1 95 ? 11.057 4.299 -5.505 1.00 92.62 95 GLN A CA 1
ATOM 804 C C . GLN A 1 95 ? 9.999 3.591 -4.637 1.00 92.62 95 GLN A C 1
ATOM 806 O O . GLN A 1 95 ? 9.504 4.173 -3.676 1.00 92.62 95 GLN A O 1
ATOM 811 N N . GLY A 1 96 ? 9.684 2.326 -4.935 1.00 92.88 96 GLY A N 1
ATOM 812 C CA . GLY A 1 96 ? 8.713 1.507 -4.214 1.00 92.88 96 GLY A CA 1
ATOM 813 C C . GLY A 1 96 ? 7.262 1.910 -4.462 1.00 92.88 96 GLY A C 1
ATOM 814 O O . GLY A 1 96 ? 6.417 1.631 -3.614 1.00 92.88 96 GLY A O 1
ATOM 815 N N . VAL A 1 97 ? 6.959 2.545 -5.596 1.00 92.75 97 VAL A N 1
ATOM 81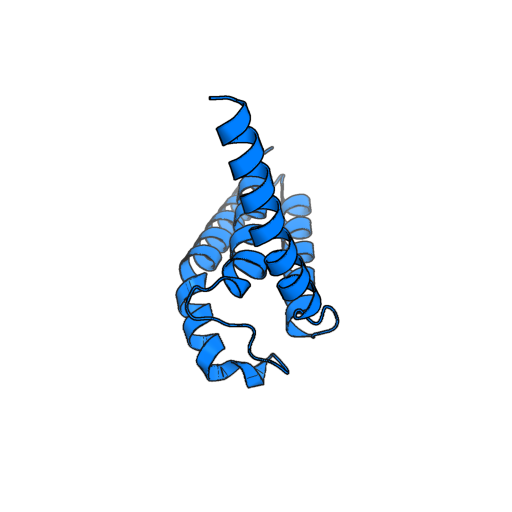6 C CA . VAL A 1 97 ? 5.613 3.019 -5.951 1.00 92.75 97 VAL A CA 1
ATOM 81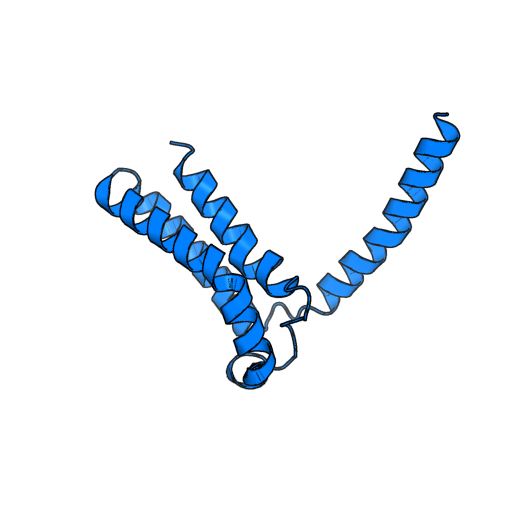7 C C . VAL A 1 97 ? 4.603 1.875 -5.953 1.00 92.75 97 VAL A C 1
ATOM 819 O O . VAL A 1 97 ? 3.529 2.012 -5.366 1.00 92.75 97 VAL A O 1
ATOM 822 N N . PHE A 1 98 ? 4.947 0.725 -6.541 1.00 94.00 98 PHE A N 1
ATOM 823 C CA . PHE A 1 98 ? 4.040 -0.426 -6.559 1.00 94.00 98 PHE A CA 1
ATOM 824 C C . PHE A 1 98 ? 3.694 -0.900 -5.142 1.00 94.00 98 PHE A C 1
ATOM 826 O O . PHE A 1 98 ? 2.522 -1.036 -4.790 1.00 94.00 98 PHE A O 1
ATOM 833 N N . MET A 1 99 ? 4.712 -1.092 -4.300 1.00 96.06 99 MET A N 1
ATOM 834 C CA . MET A 1 99 ? 4.532 -1.521 -2.912 1.00 96.06 99 MET A CA 1
ATOM 835 C C . MET A 1 99 ? 3.836 -0.455 -2.057 1.00 96.06 99 MET A C 1
ATOM 837 O O . MET A 1 99 ? 3.077 -0.796 -1.153 1.00 96.06 99 MET A O 1
ATOM 841 N N . ALA A 1 100 ? 4.029 0.830 -2.351 1.00 95.50 100 ALA A N 1
ATOM 842 C CA . ALA A 1 100 ? 3.299 1.903 -1.691 1.00 95.50 100 ALA A CA 1
ATOM 843 C C . ALA A 1 100 ? 1.798 1.844 -2.014 1.00 95.50 100 ALA A C 1
ATOM 845 O O . ALA A 1 100 ? 0.981 1.938 -1.102 1.00 95.50 100 ALA A O 1
ATOM 846 N N . ILE A 1 101 ? 1.430 1.644 -3.283 1.00 94.00 101 ILE A N 1
ATOM 847 C CA . ILE A 1 101 ? 0.030 1.651 -3.734 1.00 94.00 101 ILE A CA 1
ATOM 848 C C . ILE A 1 101 ? -0.699 0.361 -3.356 1.00 94.00 101 ILE A C 1
ATOM 850 O O . ILE A 1 101 ? -1.824 0.420 -2.867 1.00 94.00 101 ILE A O 1
ATOM 854 N N . PHE A 1 102 ? -0.080 -0.799 -3.573 1.00 95.62 102 PHE A N 1
ATOM 855 C CA . PHE A 1 102 ? -0.765 -2.081 -3.421 1.00 95.62 102 PHE A CA 1
ATOM 856 C C . PHE A 1 102 ? -0.526 -2.774 -2.077 1.00 95.62 102 PHE A C 1
ATOM 858 O O . PHE A 1 102 ? -1.252 -3.713 -1.774 1.00 95.62 102 PHE A O 1
ATOM 865 N N . TYR A 1 103 ? 0.446 -2.343 -1.266 1.00 97.38 103 TYR A N 1
ATOM 866 C CA . TYR A 1 103 ? 0.744 -2.972 0.028 1.00 97.38 103 TYR A CA 1
ATOM 867 C C . TYR A 1 103 ? 0.678 -1.974 1.190 1.00 97.38 103 TYR A C 1
ATOM 869 O O . TYR A 1 103 ? -0.253 -2.020 1.990 1.00 97.38 103 TYR A O 1
ATOM 877 N N . ALA A 1 104 ? 1.612 -1.026 1.283 1.00 97.69 104 ALA A N 1
ATOM 878 C CA . ALA A 1 104 ? 1.7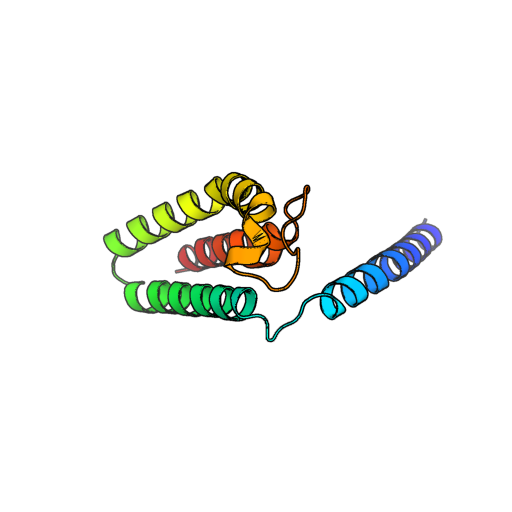09 -0.142 2.445 1.00 97.69 104 ALA A CA 1
ATOM 879 C C . ALA A 1 104 ? 0.517 0.818 2.584 1.00 97.69 104 ALA A C 1
ATOM 881 O O . ALA A 1 104 ? 0.002 0.997 3.684 1.00 97.69 104 ALA A O 1
ATOM 882 N N . GLY A 1 105 ? 0.057 1.427 1.490 1.00 97.06 105 GLY A N 1
ATOM 883 C CA . GLY A 1 105 ? -1.066 2.367 1.498 1.00 97.06 105 GLY A CA 1
ATOM 884 C C . GLY A 1 105 ? -2.353 1.734 2.038 1.00 97.06 105 GLY A C 1
ATOM 885 O O . GLY A 1 105 ? -2.902 2.235 3.022 1.00 97.06 105 GLY A O 1
ATOM 886 N N . PRO A 1 106 ? -2.818 0.606 1.471 1.00 97.50 106 PRO A N 1
ATOM 887 C CA . PRO A 1 106 ? -3.983 -0.106 1.983 1.00 97.50 106 PRO A CA 1
ATOM 888 C C . PRO A 1 106 ? -3.794 -0.655 3.408 1.00 97.50 106 PRO A C 1
ATOM 890 O O . PRO A 1 106 ? -4.742 -0.615 4.192 1.00 97.50 106 PRO A O 1
ATOM 893 N N . LEU A 1 107 ? -2.587 -1.100 3.791 1.00 97.94 107 LEU A N 1
ATOM 894 C CA . LEU A 1 107 ? -2.271 -1.477 5.178 1.00 97.94 107 LEU A CA 1
ATOM 895 C C . LEU A 1 107 ? -2.462 -0.307 6.151 1.00 97.94 107 LEU A C 1
ATOM 897 O O . LEU A 1 107 ? -3.108 -0.463 7.188 1.00 97.94 107 LEU A O 1
ATOM 901 N N . LEU A 1 108 ? -1.941 0.876 5.814 1.00 96.75 108 LEU A N 1
ATOM 902 C CA . LEU A 1 108 ? -2.118 2.084 6.621 1.00 96.75 108 LEU A CA 1
ATOM 903 C C . LEU A 1 108 ? -3.595 2.479 6.702 1.00 96.75 108 LEU A C 1
ATOM 905 O O . LEU A 1 108 ? -4.083 2.780 7.790 1.00 96.75 108 LEU A O 1
ATOM 909 N N . ALA A 1 109 ? -4.325 2.418 5.586 1.00 96.44 109 ALA A N 1
ATOM 910 C CA . ALA A 1 109 ? -5.764 2.668 5.563 1.00 96.44 109 ALA A CA 1
ATOM 911 C C . ALA A 1 109 ? -6.534 1.690 6.469 1.00 96.44 109 ALA A C 1
ATOM 913 O O . ALA A 1 109 ? -7.408 2.118 7.221 1.00 96.44 109 ALA A O 1
ATOM 914 N N . ALA A 1 110 ? -6.178 0.402 6.462 1.00 96.38 110 ALA A N 1
ATOM 915 C CA . ALA A 1 110 ? -6.748 -0.594 7.367 1.00 96.38 110 ALA A CA 1
ATOM 916 C C . ALA A 1 110 ? -6.422 -0.286 8.841 1.00 96.38 110 ALA A C 1
ATOM 918 O O . ALA A 1 110 ? -7.295 -0.401 9.701 1.00 96.38 110 ALA A O 1
ATOM 919 N N . GLY A 1 111 ? -5.200 0.172 9.130 1.00 94.94 111 GLY A N 1
ATOM 920 C CA . GLY A 1 111 ? -4.806 0.642 10.459 1.00 94.94 111 GLY A CA 1
ATOM 921 C C . GLY A 1 111 ? -5.623 1.849 10.930 1.00 94.94 111 GLY A C 1
ATOM 922 O O . GLY A 1 111 ? -6.094 1.862 12.062 1.00 94.94 111 GLY A O 1
ATOM 923 N N . PHE A 1 112 ? -5.865 2.839 10.064 1.00 94.38 112 PHE A N 1
ATOM 924 C CA . PHE A 1 112 ? -6.748 3.967 10.384 1.00 94.38 112 PHE A CA 1
ATOM 925 C C . PHE A 1 112 ? -8.197 3.528 10.579 1.00 94.38 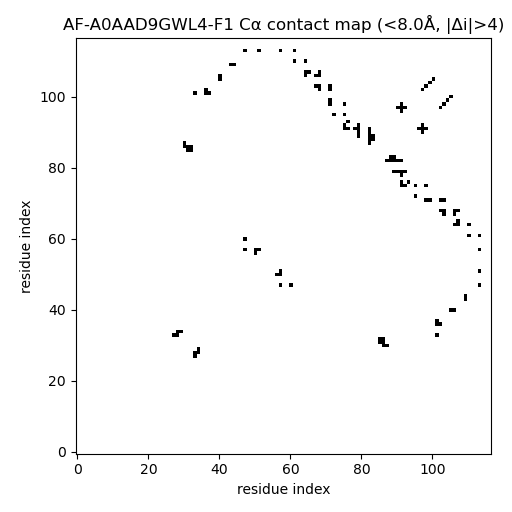112 PHE A C 1
ATOM 927 O O . PHE A 1 112 ? -8.834 3.954 11.541 1.00 94.38 112 PHE A O 1
ATOM 934 N N . PHE A 1 113 ? -8.706 2.651 9.712 1.00 92.19 113 PHE A N 1
ATOM 935 C CA . PHE A 1 113 ? -10.042 2.075 9.847 1.00 92.19 113 PHE A CA 1
ATOM 936 C C . PHE A 1 113 ? -10.227 1.411 11.214 1.00 92.19 113 PHE A C 1
ATOM 938 O O . PHE A 1 113 ? -11.253 1.591 11.855 1.00 92.19 113 PHE A O 1
ATOM 945 N N . GLN A 1 114 ? -9.200 0.719 11.702 1.00 92.75 114 GLN A N 1
ATOM 946 C CA . GLN A 1 114 ? -9.204 0.094 13.018 1.00 92.75 114 GLN A CA 1
ATOM 947 C C . GLN A 1 114 ? -9.380 1.088 14.185 1.00 92.75 114 GLN A C 1
ATOM 949 O O . GLN A 1 114 ? -9.915 0.728 15.234 1.00 92.75 114 GLN A O 1
ATOM 954 N N . LEU A 1 115 ? -8.916 2.331 14.023 1.00 89.00 115 LEU A N 1
ATOM 955 C CA . LEU A 1 115 ? -9.021 3.386 15.038 1.00 89.00 115 LEU A CA 1
ATOM 956 C C . LEU A 1 115 ? -10.401 4.055 15.049 1.00 89.00 115 LEU A C 1
ATOM 958 O O . LEU A 1 115 ? -10.823 4.588 16.079 1.00 89.00 115 LEU A O 1
ATOM 962 N N . VAL A 1 116 ? -11.103 4.021 13.916 1.00 86.06 116 VAL A N 1
ATOM 963 C CA . VAL A 1 116 ? -12.482 4.493 13.792 1.00 86.06 116 VAL A CA 1
ATOM 964 C C . VAL A 1 116 ? -13.391 3.405 14.367 1.00 86.06 116 VAL A C 1
ATOM 966 O O . VAL A 1 116 ? -13.714 2.428 13.700 1.00 86.06 116 VAL A O 1
ATOM 969 N N . ARG A 1 117 ? -13.727 3.540 15.652 1.00 61.22 117 ARG A N 1
ATOM 970 C CA . ARG A 1 117 ? -14.593 2.597 16.380 1.00 61.22 117 ARG A CA 1
ATOM 971 C C . ARG A 1 117 ? -15.954 2.378 15.721 1.00 61.22 117 ARG A C 1
ATOM 973 O O . ARG A 1 117 ? -16.606 3.394 15.398 1.00 61.22 117 ARG A O 1
#

pLDDT: mean 91.33, std 7.83, range [61.22, 98.31]

Solvent-accessible surface area (backbone atoms only — not comparable to full-atom values): 6611 Å² total; per-residue (Å²): 111,66,70,58,51,58,48,51,51,50,51,50,49,58,64,47,50,56,55,53,50,53,52,56,69,70,51,62,78,83,37,66,50,52,48,50,41,56,49,50,51,53,52,50,51,50,49,51,63,76,40,67,88,38,66,69,60,46,52,52,52,49,53,48,44,50,54,53,45,70,42,42,65,61,50,35,58,52,40,48,77,49,30,76,81,59,37,99,58,85,65,49,47,96,86,32,59,49,50,39,63,66,44,35,47,54,43,51,50,51,52,53,51,68,70,61,122

Organism: NCBI:txid4793

Mean predicted aligned error: 5.79 Å

Secondary structure (DSSP, 8-state):
-HHHHHHHHHHHHHHHHHHHHHHHHHS-TT-HHHHHHHHHHHHHHHHHHHHTT-HHHHHHHHHHHHHHHHHHHHHHHHHHHSGGGT-SS----SS-HHHIIIIIHHHHHHHHHHH--

Sequence (117 aa):
MDHMATQMERDLRSKYSHLMIQWYEAVDWTEPLIVGLLSFHVVLLATLWLTRKRLYTQFALFVLIIMMAVSTEALNKWARVNWRLFATQRYFDEQGVFMAIFYAGPLLAAGFFQLVR